Protein AF-A0A9E4PYR5-F1 (afdb_monomer_lite)

Sequence (143 aa):
MNTKIGTTFGLALLMAIAAVATMFALGMFSASGVSASHEGTHTSGKVADVTFTPGSFNVNSKTNWTVTFGSSGALIAGNGTITIKFPNGVVLPATIDKSRISVGPIGSTIPLTSDPSVTSTTVTLTVPATLPNGATIDSTAQK

Secondary structure (DSSP, 8-state):
----SHHHHHHHHHHHHHHHHHHHHTT-S--------------TT-EEEEEEEES---TT----EEEEEEESSPPPTTT-EEEEEPPTTPPPPS---GGG-EE-STT--EE-SSPPEE-SSEEEEEPPSB-TTS-B--TT---

pLDDT: mean 79.48, std 13.92, range [30.41, 94.88]

Structure (mmCIF, N/CA/C/O backbone):
data_AF-A0A9E4PYR5-F1
#
_entry.id   AF-A0A9E4PYR5-F1
#
loop_
_atom_site.group_PDB
_atom_site.id
_atom_site.type_symbol
_atom_site.label_atom_id
_atom_site.label_alt_id
_atom_site.label_comp_id
_atom_site.label_asym_id
_atom_site.label_entity_id
_atom_site.label_seq_id
_atom_site.pdbx_PDB_ins_code
_atom_site.Cartn_x
_atom_site.Cartn_y
_atom_site.Cartn_z
_atom_site.occupancy
_atom_site.B_iso_or_equiv
_atom_site.auth_seq_id
_atom_site.auth_comp_id
_atom_site.auth_asym_id
_atom_site.auth_atom_id
_atom_site.pdbx_PDB_model_num
ATOM 1 N N . MET A 1 1 ? -46.009 59.407 47.936 1.00 52.00 1 MET A N 1
ATOM 2 C CA . MET A 1 1 ? -44.823 59.440 47.051 1.00 52.00 1 MET A CA 1
ATOM 3 C C . MET A 1 1 ? -44.869 58.202 46.174 1.00 52.00 1 MET A C 1
ATOM 5 O O . MET A 1 1 ? -44.821 57.099 46.695 1.00 52.00 1 MET A O 1
ATOM 9 N N . ASN A 1 2 ? -45.089 58.381 44.874 1.00 56.56 2 ASN A N 1
ATOM 10 C CA . ASN A 1 2 ? -45.438 57.305 43.945 1.00 56.56 2 ASN A CA 1
ATOM 11 C C . ASN A 1 2 ? -44.162 56.548 43.543 1.00 56.56 2 ASN A C 1
ATOM 13 O O . ASN A 1 2 ? -43.229 57.163 43.029 1.00 56.56 2 ASN A O 1
ATOM 17 N N . THR A 1 3 ? -44.107 55.238 43.791 1.00 57.03 3 THR A N 1
ATOM 18 C CA . THR A 1 3 ? -42.914 54.389 43.632 1.00 57.03 3 THR A CA 1
ATOM 19 C C . THR A 1 3 ? -42.458 54.292 42.169 1.00 57.03 3 THR A C 1
ATOM 21 O O . THR A 1 3 ? -42.963 53.484 41.397 1.00 57.03 3 THR A O 1
ATOM 24 N N . LYS A 1 4 ? -41.474 55.116 41.787 1.00 60.47 4 LYS A N 1
ATOM 25 C CA . LYS A 1 4 ? -40.864 55.197 40.440 1.00 60.47 4 LYS A CA 1
ATOM 26 C C . LYS A 1 4 ? -39.550 54.400 40.311 1.00 60.47 4 LYS A C 1
ATOM 28 O O . LYS A 1 4 ? -38.680 54.784 39.539 1.00 60.47 4 LYS A O 1
ATOM 33 N N . ILE A 1 5 ? -39.369 53.327 41.086 1.00 63.53 5 ILE A N 1
ATOM 34 C CA . ILE A 1 5 ? -38.141 52.504 41.027 1.00 63.53 5 ILE A CA 1
ATOM 35 C C . ILE A 1 5 ? -38.287 51.309 40.062 1.00 63.53 5 ILE A C 1
ATOM 37 O O . ILE A 1 5 ? -37.342 50.969 39.360 1.00 63.53 5 ILE A O 1
ATOM 41 N N . GLY A 1 6 ? -39.471 50.685 39.981 1.00 62.31 6 GLY A N 1
ATOM 42 C CA . GLY A 1 6 ? -39.668 49.472 39.169 1.00 62.31 6 GLY A CA 1
ATOM 43 C C . GLY A 1 6 ? -39.870 49.737 37.673 1.00 62.31 6 GLY A C 1
ATOM 44 O O . GLY A 1 6 ? -39.436 48.950 36.834 1.00 62.31 6 GLY A O 1
ATOM 45 N N . THR A 1 7 ? -40.495 50.863 37.319 1.00 69.88 7 THR A N 1
ATOM 46 C CA . THR A 1 7 ? -40.811 51.198 35.920 1.00 69.88 7 THR A CA 1
ATOM 47 C C . THR A 1 7 ? -39.600 51.699 35.137 1.00 69.88 7 THR A C 1
ATOM 49 O O . THR A 1 7 ? -39.529 51.493 33.930 1.00 69.88 7 THR A O 1
ATOM 52 N N . THR A 1 8 ? -38.623 52.314 35.806 1.00 74.75 8 THR A N 1
ATOM 53 C CA . THR A 1 8 ? -37.383 52.793 35.180 1.00 74.75 8 THR A CA 1
ATOM 54 C C . THR A 1 8 ? -36.410 51.649 34.906 1.00 74.75 8 THR A C 1
ATOM 56 O O . THR A 1 8 ? -35.840 51.599 33.820 1.00 74.75 8 THR A O 1
ATOM 59 N N . PHE A 1 9 ? -36.280 50.685 35.825 1.00 79.81 9 PHE A N 1
ATOM 60 C CA . PHE A 1 9 ? -35.460 49.491 35.603 1.00 79.81 9 PHE A CA 1
ATOM 61 C C . PHE A 1 9 ? -36.032 48.596 34.493 1.00 79.81 9 PHE A C 1
ATOM 63 O O . PHE A 1 9 ? -35.302 48.186 33.593 1.00 79.81 9 PHE A O 1
ATOM 70 N N . GLY A 1 10 ? -37.348 48.349 34.504 1.00 82.25 10 GLY A N 1
ATOM 71 C CA . GLY A 1 10 ? -38.009 47.551 33.465 1.00 82.25 10 GLY A CA 1
ATOM 72 C C . GLY A 1 10 ? -37.906 48.179 32.071 1.00 82.25 10 GLY A C 1
ATOM 73 O O . GLY A 1 10 ? -37.617 47.481 31.101 1.00 82.25 10 GLY A O 1
ATOM 74 N N . LEU A 1 11 ? -38.069 49.504 31.971 1.00 84.62 11 LEU A N 1
ATOM 75 C CA . LEU A 1 11 ? -37.904 50.215 30.703 1.00 84.62 11 LEU A CA 1
ATOM 76 C C . LEU A 1 11 ? -36.446 50.191 30.218 1.00 84.62 11 LEU A C 1
ATOM 78 O O . LEU A 1 11 ? -36.207 49.993 29.030 1.00 84.62 11 LEU A O 1
ATOM 82 N N . ALA A 1 12 ? -35.471 50.339 31.121 1.00 87.06 12 ALA A N 1
ATOM 83 C CA . ALA A 1 12 ? -34.052 50.262 30.775 1.00 87.06 12 ALA A CA 1
ATOM 84 C C . ALA A 1 12 ? -33.654 48.868 30.263 1.00 87.06 12 ALA A C 1
ATOM 86 O O . ALA A 1 12 ? -32.948 48.761 29.261 1.00 87.06 12 ALA A O 1
ATOM 87 N N . LEU A 1 13 ? -34.152 47.801 30.899 1.00 88.00 13 LEU A N 1
ATOM 88 C CA . LEU A 1 13 ? -33.921 46.427 30.451 1.00 88.00 13 LEU A CA 1
ATOM 89 C C . LEU A 1 13 ? -34.518 46.179 29.059 1.00 88.00 13 LEU A C 1
ATOM 91 O O . LEU A 1 13 ? -33.861 45.587 28.204 1.00 88.00 13 LEU A O 1
ATOM 95 N N . LEU A 1 14 ? -35.734 46.671 28.809 1.00 89.56 14 LEU A N 1
ATOM 96 C CA . LEU A 1 14 ? -36.383 46.532 27.505 1.00 89.56 14 LEU A CA 1
ATOM 97 C C . LEU A 1 14 ? -35.602 47.260 26.400 1.00 89.56 14 LEU A C 1
ATOM 99 O O . LEU A 1 14 ? -35.409 46.701 25.322 1.00 89.56 14 LEU A O 1
ATOM 103 N N . MET A 1 15 ? -35.102 48.468 26.678 1.00 89.81 15 MET A N 1
ATOM 104 C CA . MET A 1 15 ? -34.269 49.223 25.735 1.00 89.81 15 MET A CA 1
ATOM 105 C C . MET A 1 15 ? -32.928 48.532 25.462 1.00 89.81 15 MET A C 1
ATOM 107 O O . MET A 1 15 ? -32.476 48.509 24.318 1.00 89.81 15 MET A O 1
ATOM 111 N N . ALA A 1 16 ? -32.316 47.917 26.477 1.00 87.44 16 ALA A N 1
ATOM 112 C CA . ALA A 1 16 ? -31.075 47.165 26.313 1.00 87.44 16 ALA A CA 1
ATOM 113 C C . ALA A 1 16 ? -31.264 45.922 25.426 1.00 87.44 16 ALA A C 1
ATOM 115 O O . ALA A 1 16 ? -30.469 45.686 24.518 1.00 87.44 16 ALA A O 1
ATOM 116 N N . ILE A 1 17 ? -32.342 45.158 25.630 1.00 86.19 17 ILE A N 1
ATOM 117 C CA . ILE A 1 17 ? -32.646 43.976 24.806 1.00 86.19 17 ILE A CA 1
ATOM 118 C C . ILE A 1 17 ? -32.995 44.391 23.373 1.00 86.19 17 ILE A C 1
ATOM 120 O O . ILE A 1 17 ? -32.513 43.774 22.423 1.00 86.19 17 ILE A O 1
ATOM 124 N N . ALA A 1 18 ? -33.780 45.461 23.204 1.00 87.19 18 ALA A N 1
ATOM 125 C CA . ALA A 1 18 ? -34.121 45.991 21.888 1.00 87.19 18 ALA A CA 1
ATOM 126 C C . ALA A 1 18 ? -32.867 46.412 21.105 1.00 87.19 18 ALA A C 1
ATOM 128 O O . ALA A 1 18 ? -32.749 46.081 19.928 1.00 87.19 18 ALA A O 1
ATOM 129 N N . ALA A 1 19 ? -31.902 47.066 21.759 1.00 84.88 19 ALA A N 1
ATOM 130 C CA . ALA A 1 19 ? -30.640 47.451 21.133 1.00 84.88 19 ALA A CA 1
ATOM 131 C C . ALA A 1 19 ? -29.803 46.237 20.691 1.00 84.88 19 ALA A C 1
ATOM 133 O O . ALA A 1 19 ? -29.281 46.220 19.581 1.00 84.88 19 ALA A O 1
ATOM 134 N N . VAL A 1 20 ? -29.703 45.187 21.512 1.00 81.06 20 VAL A N 1
ATOM 135 C CA . VAL A 1 20 ? -28.964 43.968 21.130 1.00 81.06 20 VAL A CA 1
ATOM 136 C C . VAL A 1 20 ? -29.663 43.235 19.977 1.00 81.06 20 VAL A C 1
ATOM 138 O O . VAL A 1 20 ? -29.002 42.762 19.052 1.00 81.06 20 VAL A O 1
ATOM 141 N N . ALA A 1 21 ? -30.998 43.193 19.980 1.00 82.75 21 ALA A N 1
ATOM 142 C CA . ALA A 1 21 ? -31.780 42.579 18.911 1.00 82.75 21 ALA A CA 1
ATOM 143 C C . ALA A 1 21 ? -31.628 43.316 17.570 1.00 82.75 21 ALA A C 1
ATOM 145 O O . ALA A 1 21 ? -31.504 42.666 16.532 1.00 82.75 21 ALA A O 1
ATOM 146 N N . THR A 1 22 ? -31.579 44.655 17.567 1.00 83.56 22 THR A N 1
ATOM 147 C CA . THR A 1 22 ? -31.325 45.411 16.331 1.00 83.56 22 THR A CA 1
ATOM 148 C C . THR A 1 22 ? -29.891 45.249 15.841 1.00 83.56 22 THR A C 1
ATOM 150 O O . THR A 1 22 ? -29.686 45.145 14.637 1.00 83.56 22 THR A O 1
ATOM 153 N N . MET A 1 23 ? -28.901 45.140 16.733 1.00 85.50 23 MET A N 1
ATOM 154 C CA . MET A 1 23 ? -27.516 44.837 16.342 1.00 85.50 23 MET A CA 1
ATOM 155 C C . MET A 1 23 ? -27.376 43.444 15.710 1.00 85.50 23 MET A C 1
ATOM 157 O O . MET A 1 23 ? -26.639 43.289 14.733 1.00 85.50 23 MET A O 1
ATOM 161 N N . PHE A 1 24 ? -28.107 42.451 16.228 1.00 79.25 24 PHE A N 1
ATOM 162 C CA . PHE A 1 24 ? -28.187 41.114 15.637 1.00 79.25 24 PHE A CA 1
ATOM 163 C C . PHE A 1 24 ? -28.883 41.139 14.265 1.00 79.25 24 PHE A C 1
ATOM 165 O O . PHE A 1 24 ? -28.350 40.598 13.300 1.00 79.25 24 PHE A O 1
ATOM 172 N N . ALA A 1 25 ? -30.027 41.824 14.146 1.00 78.50 25 ALA A N 1
ATOM 173 C CA . ALA A 1 25 ? -30.793 41.911 12.899 1.00 78.50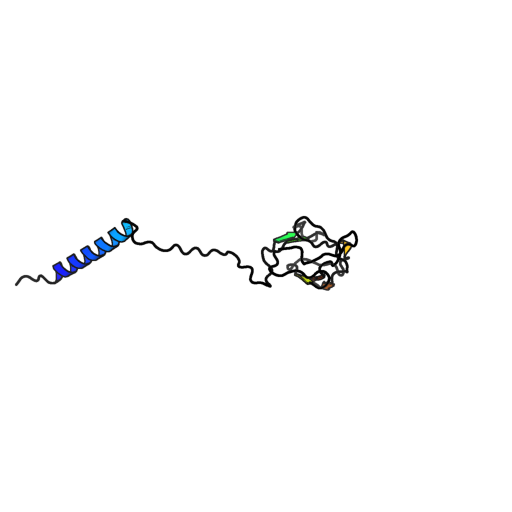 25 ALA A CA 1
ATOM 174 C C . ALA A 1 25 ? -30.089 42.720 11.793 1.00 78.50 25 ALA A C 1
ATOM 176 O O . ALA A 1 25 ? -30.228 42.400 10.616 1.00 78.50 25 ALA A O 1
ATOM 177 N N . LEU A 1 26 ? -29.319 43.751 12.159 1.00 84.44 26 LEU A N 1
ATOM 178 C CA . LEU A 1 26 ? -28.524 44.565 11.230 1.00 84.44 26 LEU A CA 1
ATOM 179 C C . LEU A 1 26 ? -27.179 43.911 10.861 1.00 84.44 26 LEU A C 1
ATOM 181 O O . LEU A 1 26 ? -26.376 44.530 10.169 1.00 84.44 26 LEU A O 1
ATOM 185 N N . GLY A 1 27 ? -26.908 42.685 11.327 1.00 71.75 27 GLY A N 1
ATOM 186 C CA . GLY A 1 27 ? -25.713 41.922 10.951 1.00 71.75 27 GLY A CA 1
ATOM 187 C C . GLY A 1 27 ? -24.396 42.491 11.487 1.00 71.75 27 GLY A C 1
ATOM 188 O O . GLY A 1 27 ? -23.327 42.054 11.074 1.00 71.75 27 GLY A O 1
ATOM 189 N N . MET A 1 28 ? -24.449 43.443 12.426 1.00 75.56 28 MET A N 1
ATOM 190 C CA . MET A 1 28 ? -23.253 43.985 13.087 1.00 75.56 28 MET A CA 1
ATOM 191 C C . MET A 1 28 ? -22.637 42.971 14.065 1.00 75.56 28 MET A C 1
ATOM 193 O O . MET A 1 28 ? -21.484 43.112 14.469 1.00 75.56 28 MET A O 1
ATOM 197 N N . PHE A 1 29 ? -23.388 41.919 14.410 1.00 64.56 29 PHE A N 1
ATOM 198 C CA . PHE A 1 29 ? -22.891 40.726 15.086 1.00 64.56 29 PHE A CA 1
ATOM 199 C C . PHE A 1 29 ? -22.388 39.717 14.044 1.00 64.56 29 PHE A C 1
ATOM 201 O O . PHE A 1 29 ? -23.098 38.804 13.628 1.00 64.56 29 PHE A O 1
ATOM 208 N N . SER A 1 30 ? -21.151 39.901 13.588 1.00 68.25 30 SER A N 1
ATOM 209 C CA . SER A 1 30 ? -20.503 38.933 12.705 1.00 68.25 30 SER A CA 1
ATOM 210 C C . SER A 1 30 ? -19.972 37.781 13.556 1.00 68.25 30 SER A C 1
ATOM 212 O O . SER A 1 30 ? -18.918 37.887 14.183 1.00 68.25 30 SER A O 1
ATOM 214 N N . ALA A 1 31 ? -20.730 36.688 13.650 1.00 62.34 31 ALA A N 1
ATOM 215 C CA . ALA A 1 31 ? -20.187 35.451 14.186 1.00 62.34 31 ALA A CA 1
ATOM 216 C C . ALA A 1 31 ? -19.162 34.930 13.175 1.00 62.34 31 ALA A C 1
ATOM 218 O O . ALA A 1 31 ? -19.528 34.550 12.062 1.00 62.34 31 ALA A O 1
ATOM 219 N N . SER A 1 32 ? -17.881 34.929 13.542 1.00 69.19 32 SER A N 1
ATOM 220 C CA . SER A 1 32 ? -16.849 34.266 12.750 1.00 69.19 32 SER A CA 1
ATOM 221 C C . SER A 1 32 ? -17.266 32.808 12.567 1.00 69.19 32 SER A C 1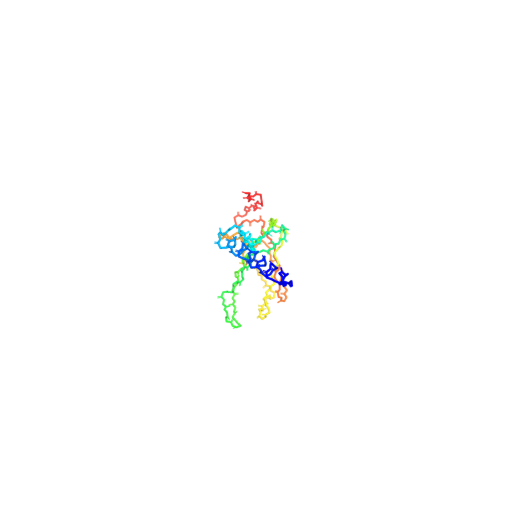
ATOM 223 O O . SER A 1 32 ? -17.287 32.044 13.532 1.00 69.19 32 SER A O 1
ATOM 225 N N . GLY A 1 33 ? -17.651 32.423 11.350 1.00 63.78 33 GLY A N 1
ATOM 226 C CA . GLY A 1 33 ? -17.948 31.032 11.043 1.00 63.78 33 GLY A CA 1
ATOM 227 C C . GLY A 1 33 ? -16.691 30.205 11.286 1.00 63.78 33 GLY A C 1
ATOM 228 O O . GLY A 1 33 ? -15.717 30.336 10.547 1.00 63.78 33 GLY A O 1
ATOM 229 N N . VAL A 1 34 ? -16.686 29.376 12.331 1.00 69.81 34 VAL A N 1
ATOM 230 C CA . VAL A 1 34 ? -15.634 28.376 12.503 1.00 69.81 34 VAL A CA 1
ATOM 231 C C . VAL A 1 34 ? -15.967 27.248 11.533 1.00 69.81 34 VAL A C 1
ATOM 233 O O . VAL A 1 34 ? -16.911 26.483 11.722 1.00 69.81 34 VAL A O 1
ATOM 236 N N . SER A 1 35 ? -15.243 27.198 10.421 1.00 73.19 35 SER A N 1
ATOM 237 C CA . SER A 1 35 ? -15.194 25.987 9.614 1.00 73.19 35 SER A CA 1
ATOM 238 C C . SER A 1 35 ? -14.063 25.135 10.176 1.00 73.19 35 SER A C 1
ATOM 240 O O . SER A 1 35 ? -12.919 25.574 10.261 1.00 73.19 35 SER A O 1
ATOM 242 N N . ALA A 1 36 ? -14.384 23.922 10.618 1.00 58.88 36 ALA A N 1
ATOM 243 C CA . ALA A 1 36 ? -13.372 22.898 10.807 1.00 58.88 36 ALA A CA 1
ATOM 244 C C . ALA A 1 36 ? -13.055 22.343 9.417 1.00 58.88 36 ALA A C 1
ATOM 246 O O . ALA A 1 36 ? -13.626 21.335 9.001 1.00 58.88 36 ALA A O 1
ATOM 247 N N . SER A 1 37 ? -12.197 23.028 8.660 1.00 56.09 37 SER A N 1
ATOM 248 C CA . SER A 1 37 ? -11.574 22.378 7.518 1.00 56.09 37 SER A CA 1
ATOM 249 C C . SER A 1 37 ? -10.686 21.266 8.073 1.00 56.09 37 SER A C 1
ATOM 251 O O . SER A 1 37 ? -9.628 21.505 8.651 1.00 56.09 37 SER A O 1
ATOM 253 N N . HIS A 1 38 ? -11.120 20.016 7.914 1.00 56.09 38 HIS A N 1
ATOM 254 C CA . HIS A 1 38 ? -10.191 18.894 7.900 1.00 56.09 38 HIS A CA 1
ATOM 255 C C . HIS A 1 38 ? -9.461 18.917 6.552 1.00 56.09 38 HIS A C 1
ATOM 257 O O . HIS A 1 38 ? -9.624 18.042 5.712 1.00 56.09 38 HIS A O 1
ATOM 263 N N . GLU A 1 39 ? -8.686 19.972 6.324 1.00 50.22 39 GLU A N 1
ATOM 264 C CA . GLU A 1 39 ? -7.551 19.893 5.420 1.00 50.22 39 GLU A CA 1
ATOM 265 C C . GLU A 1 39 ? -6.548 19.047 6.185 1.00 50.22 39 GLU A C 1
ATOM 267 O O . GLU A 1 39 ? -5.919 19.527 7.133 1.00 50.22 39 GLU A O 1
ATOM 272 N N . GLY A 1 40 ? -6.514 17.749 5.878 1.00 56.00 40 GLY A N 1
ATOM 273 C CA . GLY A 1 40 ? -5.563 16.818 6.453 1.00 56.00 40 GLY A CA 1
ATOM 274 C C . GLY A 1 40 ? -4.172 17.366 6.201 1.00 56.00 40 GLY A C 1
ATOM 275 O O . GLY A 1 40 ? -3.579 17.144 5.153 1.00 56.00 40 GLY A O 1
ATOM 276 N N . THR A 1 41 ? -3.649 18.128 7.161 1.00 46.41 41 THR A N 1
ATOM 277 C CA . THR A 1 41 ? -2.270 18.569 7.129 1.00 46.41 41 THR A CA 1
ATOM 278 C C . THR A 1 41 ? -1.490 17.277 7.212 1.00 46.41 41 THR A C 1
ATOM 280 O O . THR A 1 41 ? -1.441 16.627 8.260 1.00 46.41 41 THR A O 1
ATOM 283 N N . HIS A 1 42 ? -0.972 16.858 6.065 1.00 52.28 42 HIS A N 1
ATOM 284 C CA . HIS A 1 42 ? -0.104 15.717 5.891 1.00 52.28 42 HIS A CA 1
ATOM 285 C C . HIS A 1 42 ? 1.180 16.009 6.668 1.00 52.28 42 HIS A C 1
ATOM 287 O O . HIS A 1 42 ? 2.208 16.379 6.109 1.00 52.28 42 HIS A O 1
ATOM 293 N N . THR A 1 43 ? 1.104 15.908 7.996 1.00 46.19 43 THR A N 1
ATOM 294 C CA . THR A 1 43 ? 2.258 15.985 8.879 1.00 46.19 43 THR A CA 1
ATOM 295 C C . THR A 1 43 ? 3.245 14.946 8.363 1.00 46.19 43 THR A C 1
ATOM 297 O O . THR A 1 43 ? 2.877 13.795 8.102 1.00 46.19 43 THR A O 1
ATOM 300 N N . SER A 1 44 ? 4.462 15.390 8.060 1.00 50.50 44 SER A N 1
ATOM 301 C CA . SER A 1 44 ? 5.464 14.561 7.395 1.00 50.50 44 SER A CA 1
ATOM 302 C C . SER A 1 44 ? 5.657 13.250 8.177 1.00 50.50 44 SER A C 1
ATOM 304 O O . SER A 1 44 ? 5.782 13.266 9.403 1.00 50.50 44 SER A O 1
ATOM 306 N N . GLY A 1 45 ? 5.579 12.107 7.488 1.00 57.22 45 GLY A N 1
ATOM 307 C CA . GLY A 1 45 ? 5.597 10.769 8.098 1.00 57.22 45 GLY A CA 1
ATOM 308 C C . GLY A 1 45 ? 4.224 10.158 8.420 1.00 57.22 45 GLY A C 1
ATOM 309 O O . GLY A 1 45 ? 4.134 9.278 9.280 1.00 57.22 45 GLY A O 1
ATOM 310 N N . LYS A 1 46 ? 3.145 10.601 7.767 1.00 70.62 46 LYS A N 1
ATOM 311 C CA . LYS A 1 46 ? 1.815 9.981 7.852 1.00 70.62 46 LYS A CA 1
ATOM 312 C C . LYS A 1 46 ? 1.363 9.493 6.479 1.00 70.62 46 LYS A C 1
ATOM 314 O O . LYS A 1 46 ? 1.521 10.176 5.469 1.00 70.62 46 LYS A O 1
ATOM 319 N N . VAL A 1 47 ? 0.809 8.286 6.476 1.00 83.06 47 VAL A N 1
ATOM 320 C CA . VAL A 1 47 ? 0.076 7.725 5.342 1.00 83.06 47 VAL A CA 1
ATOM 321 C C . VAL A 1 47 ? -1.354 8.260 5.422 1.00 83.06 47 VAL A C 1
ATOM 323 O O . VAL A 1 47 ? -1.959 8.217 6.492 1.00 83.06 47 VAL A O 1
ATOM 326 N N . ALA A 1 48 ? -1.870 8.789 4.321 1.00 84.75 48 ALA A N 1
ATOM 327 C CA . ALA A 1 48 ? -3.194 9.397 4.212 1.00 84.75 48 ALA A CA 1
ATOM 328 C C . ALA A 1 48 ? -3.916 8.890 2.954 1.00 84.75 48 ALA A C 1
ATOM 330 O O . ALA A 1 48 ? -3.343 8.104 2.203 1.00 84.75 48 ALA A O 1
ATOM 331 N N . ASP A 1 49 ? -5.173 9.294 2.751 1.00 84.75 49 ASP A N 1
ATOM 332 C CA . ASP A 1 49 ? -5.974 8.980 1.551 1.00 84.75 49 ASP A CA 1
ATOM 333 C C . ASP A 1 49 ? -5.937 7.501 1.148 1.00 84.75 49 ASP A C 1
ATOM 335 O O . ASP A 1 49 ? -5.773 7.139 -0.019 1.00 84.75 49 ASP A O 1
ATOM 339 N N . VAL A 1 50 ? -6.035 6.627 2.152 1.00 87.81 50 VAL A N 1
ATOM 340 C CA . VAL A 1 50 ? -5.930 5.186 1.944 1.00 87.81 50 VAL A CA 1
ATOM 341 C C . VAL A 1 50 ? -7.235 4.667 1.358 1.00 87.81 50 VAL A C 1
ATOM 343 O O . VAL A 1 50 ? -8.271 4.659 2.020 1.00 87.81 50 VAL A O 1
ATOM 346 N N . THR A 1 51 ? -7.167 4.165 0.134 1.00 90.38 51 THR A N 1
ATOM 347 C CA . THR A 1 51 ? -8.230 3.385 -0.494 1.00 90.38 51 THR A CA 1
ATOM 348 C C . THR A 1 51 ? -7.762 1.947 -0.657 1.00 90.38 51 THR A C 1
ATOM 350 O O . THR A 1 51 ? -6.634 1.674 -1.066 1.00 90.38 51 THR A O 1
ATOM 353 N N . PHE A 1 52 ? -8.625 1.009 -0.278 1.00 89.81 52 PHE A N 1
ATOM 354 C CA . PHE A 1 52 ? -8.291 -0.407 -0.188 1.00 89.81 52 PHE A CA 1
ATOM 355 C C . PHE A 1 52 ? -9.435 -1.210 -0.806 1.00 89.81 52 PHE A C 1
ATOM 357 O O . PHE A 1 52 ? -10.476 -1.407 -0.182 1.00 89.81 52 PHE A O 1
ATOM 364 N N . THR A 1 53 ? -9.258 -1.634 -2.055 1.00 91.25 53 THR A N 1
ATOM 365 C CA . THR A 1 53 ? -10.346 -2.182 -2.875 1.00 91.25 53 THR A CA 1
ATOM 366 C C . THR A 1 53 ? -10.026 -3.615 -3.296 1.00 91.25 53 THR A C 1
ATOM 368 O O . THR A 1 53 ? -9.035 -3.826 -4.001 1.00 91.25 53 THR A O 1
ATOM 371 N N . PRO A 1 54 ? -10.825 -4.619 -2.891 1.00 92.19 54 PRO A N 1
ATOM 372 C CA . PRO A 1 54 ? -10.676 -5.972 -3.405 1.00 92.19 54 PRO A CA 1
ATOM 373 C C . PRO A 1 54 ? -11.258 -6.074 -4.818 1.00 92.19 54 PRO A C 1
ATOM 375 O O . PRO A 1 54 ? -12.275 -5.459 -5.128 1.00 92.19 54 PRO A O 1
ATOM 378 N N . GLY A 1 55 ? -10.667 -6.917 -5.663 1.00 90.75 55 GLY A N 1
ATOM 379 C CA . GLY A 1 55 ? -11.232 -7.263 -6.974 1.00 90.75 55 GLY A CA 1
ATOM 380 C C . GLY A 1 55 ? -12.510 -8.113 -6.917 1.00 90.75 55 GLY A C 1
ATOM 381 O O . GLY A 1 55 ? -13.173 -8.293 -7.935 1.00 90.75 55 GLY A O 1
ATOM 382 N N . SER A 1 56 ? -12.865 -8.653 -5.748 1.00 90.19 56 SER A N 1
ATOM 383 C CA . SER A 1 56 ? -14.064 -9.462 -5.515 1.00 90.19 56 SER A CA 1
ATOM 384 C C . SER A 1 56 ? -14.468 -9.396 -4.044 1.00 90.19 56 SER A C 1
ATOM 386 O O . SER A 1 56 ? -13.620 -9.496 -3.160 1.00 90.19 56 SER A O 1
ATOM 388 N N . PHE A 1 57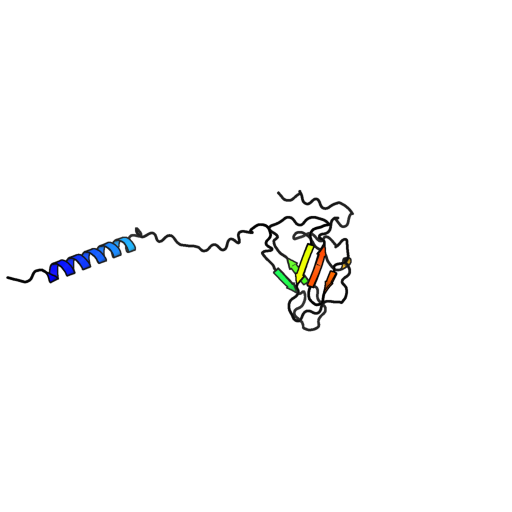 ? -15.772 -9.289 -3.785 1.00 87.06 57 PHE A N 1
ATOM 389 C CA . PHE A 1 57 ? -16.357 -9.313 -2.436 1.00 87.06 57 PHE A CA 1
ATOM 390 C C . PHE A 1 57 ? -16.902 -10.698 -2.049 1.00 87.06 57 PHE A C 1
ATOM 392 O O . PHE A 1 57 ? -17.512 -10.859 -0.995 1.00 87.06 57 PHE A O 1
ATOM 399 N N . ASN A 1 58 ? -16.699 -11.707 -2.903 1.00 88.88 58 ASN A N 1
ATOM 400 C CA . ASN A 1 58 ? -17.177 -13.062 -2.652 1.00 88.88 58 ASN A CA 1
ATOM 401 C C . ASN A 1 58 ? -16.292 -13.781 -1.628 1.00 88.88 58 ASN A C 1
ATOM 403 O O . ASN A 1 58 ? -15.063 -13.794 -1.743 1.00 88.88 58 ASN A O 1
ATOM 407 N N . VAL A 1 59 ? -16.925 -14.451 -0.665 1.00 85.56 59 VAL A N 1
ATOM 408 C CA . VAL A 1 59 ? -16.230 -15.301 0.309 1.00 85.56 59 VAL A CA 1
ATOM 409 C C . VAL A 1 59 ? -15.501 -16.453 -0.389 1.00 85.56 59 VAL A C 1
ATOM 411 O O . VAL A 1 59 ? -15.987 -16.999 -1.378 1.00 85.56 59 VAL A O 1
ATOM 414 N N . ASN A 1 60 ? -14.325 -16.828 0.125 1.00 84.31 60 ASN A N 1
ATOM 415 C CA . ASN A 1 60 ? -13.477 -17.911 -0.401 1.00 84.31 60 ASN A CA 1
ATOM 416 C C . ASN A 1 60 ? -13.036 -17.765 -1.873 1.00 84.31 60 ASN A C 1
ATOM 418 O O . ASN A 1 60 ? -12.516 -18.715 -2.460 1.00 84.31 60 ASN A O 1
ATOM 422 N N . SER A 1 61 ? -13.191 -16.583 -2.476 1.00 88.06 61 SER A N 1
ATOM 423 C CA . SER A 1 61 ? -12.696 -16.312 -3.824 1.00 88.06 61 SER A CA 1
ATOM 424 C C . SER A 1 61 ? -11.244 -15.851 -3.787 1.00 88.06 61 SER A C 1
ATOM 426 O O . SER A 1 61 ? -10.878 -14.954 -3.029 1.00 88.06 61 SER A O 1
ATOM 428 N N . LYS A 1 62 ? -10.414 -16.391 -4.686 1.00 89.06 62 LYS A N 1
ATOM 429 C CA . LYS A 1 62 ? -9.117 -15.773 -4.992 1.00 89.06 62 LYS A CA 1
ATOM 430 C C . LYS A 1 62 ? -9.379 -14.411 -5.632 1.00 89.06 62 LYS A C 1
ATOM 432 O O . LYS A 1 62 ? -10.211 -14.308 -6.532 1.00 89.06 62 LYS A O 1
ATOM 437 N N . THR A 1 63 ? -8.686 -13.379 -5.168 1.00 90.81 63 THR A N 1
ATOM 438 C CA . THR A 1 63 ? -8.836 -12.014 -5.678 1.00 90.81 63 THR A CA 1
ATOM 439 C C . THR A 1 63 ? -7.503 -11.276 -5.654 1.00 90.81 63 THR A C 1
ATOM 441 O O . THR A 1 63 ? -6.582 -11.657 -4.931 1.00 90.81 63 THR A O 1
ATOM 444 N N . ASN A 1 64 ? -7.409 -10.218 -6.451 1.00 90.19 64 ASN A N 1
ATOM 445 C CA . ASN A 1 64 ? -6.396 -9.182 -6.304 1.00 90.19 64 ASN A CA 1
ATOM 446 C C . ASN A 1 64 ? -6.917 -8.067 -5.377 1.00 90.19 64 ASN A C 1
ATOM 448 O O . ASN A 1 64 ? -8.102 -8.037 -5.028 1.00 90.19 64 ASN A O 1
ATOM 452 N N . TRP A 1 65 ? -6.011 -7.184 -4.963 1.00 91.19 65 TRP A N 1
ATOM 453 C CA . TRP A 1 65 ? -6.321 -6.001 -4.168 1.00 91.19 65 TRP A CA 1
ATOM 454 C C . TRP A 1 65 ? -5.586 -4.798 -4.742 1.00 91.19 65 TRP A C 1
ATOM 456 O O . TRP A 1 65 ? -4.389 -4.875 -5.020 1.00 91.19 65 TRP A O 1
ATOM 466 N N . THR A 1 66 ? -6.302 -3.688 -4.875 1.00 91.62 66 THR A N 1
ATOM 467 C CA . THR A 1 66 ? -5.734 -2.388 -5.221 1.00 91.62 66 THR A CA 1
ATOM 468 C C . THR A 1 66 ? -5.690 -1.538 -3.963 1.00 91.62 66 THR A C 1
ATOM 470 O O . THR A 1 66 ? -6.724 -1.270 -3.349 1.00 91.62 66 THR A O 1
ATOM 473 N N . VAL A 1 67 ? -4.482 -1.130 -3.577 1.00 91.00 67 VAL A N 1
ATOM 474 C CA . VAL A 1 67 ? -4.240 -0.257 -2.427 1.00 91.00 67 VAL A CA 1
ATOM 475 C C . VAL A 1 67 ? -3.619 1.032 -2.941 1.00 91.00 67 VAL A C 1
ATOM 477 O O . VAL A 1 67 ? -2.576 1.002 -3.591 1.00 91.00 67 VAL A O 1
ATOM 480 N N . THR A 1 68 ? -4.256 2.163 -2.668 1.00 90.25 68 THR A N 1
ATOM 481 C CA . THR A 1 68 ? -3.724 3.495 -2.979 1.00 90.25 68 THR A CA 1
ATOM 482 C C . THR A 1 68 ? -3.678 4.299 -1.696 1.00 90.25 68 THR A C 1
ATOM 484 O O . THR A 1 68 ? -4.558 4.168 -0.856 1.00 90.25 68 THR A O 1
ATOM 487 N N . PHE A 1 69 ? -2.623 5.080 -1.516 1.00 87.81 69 PHE A N 1
ATOM 488 C CA . PHE A 1 69 ? -2.426 5.913 -0.342 1.00 87.81 69 PHE A CA 1
ATOM 489 C C . PHE A 1 69 ? -1.565 7.118 -0.714 1.00 87.81 69 PHE A C 1
ATOM 491 O O . PHE A 1 69 ? -0.676 7.018 -1.559 1.00 87.81 69 PHE A O 1
ATOM 498 N N . GLY A 1 70 ? -1.811 8.247 -0.063 1.00 84.06 70 GLY A N 1
ATOM 499 C CA . GLY A 1 70 ? -0.900 9.381 -0.031 1.00 84.06 70 GLY A CA 1
ATOM 500 C C . GLY A 1 70 ? 0.194 9.157 1.011 1.00 84.06 70 GLY A C 1
ATOM 501 O O . GLY A 1 70 ? -0.073 8.708 2.127 1.00 84.06 70 GLY A O 1
ATOM 502 N N . SER A 1 71 ? 1.441 9.480 0.674 1.00 81.19 71 SER A N 1
ATOM 503 C CA . SER A 1 71 ? 2.562 9.486 1.619 1.00 81.19 71 SER A CA 1
ATOM 504 C C . SER A 1 71 ? 3.129 10.893 1.745 1.00 81.19 71 SER A C 1
ATOM 506 O O . SER A 1 71 ? 3.558 11.478 0.755 1.00 81.19 71 SER A O 1
ATOM 508 N N . SER A 1 72 ? 3.190 11.420 2.968 1.00 70.31 72 SER A N 1
ATOM 509 C CA . SER A 1 72 ? 3.750 12.752 3.244 1.00 70.31 72 SER A CA 1
ATOM 510 C C . SER A 1 72 ? 5.282 12.784 3.376 1.00 70.31 72 SER A C 1
ATOM 512 O O . SER A 1 72 ? 5.864 13.815 3.717 1.00 70.31 72 SER A O 1
ATOM 514 N N . GLY A 1 73 ? 5.938 11.643 3.145 1.00 69.31 73 GLY A N 1
ATOM 515 C CA . GLY A 1 73 ? 7.390 11.483 3.115 1.00 69.31 73 GLY A CA 1
ATOM 516 C C . GLY A 1 73 ? 7.821 10.729 1.858 1.00 69.31 73 GLY A C 1
ATOM 517 O O . GLY A 1 73 ? 7.064 9.908 1.337 1.00 69.31 73 GLY A O 1
ATOM 518 N N . ALA A 1 74 ? 9.031 11.015 1.374 1.00 71.62 74 ALA A N 1
ATOM 519 C CA . ALA A 1 74 ? 9.576 10.361 0.191 1.00 71.62 74 ALA A CA 1
ATOM 520 C C . ALA A 1 74 ? 9.800 8.866 0.455 1.00 71.62 74 ALA A C 1
ATOM 522 O O . ALA A 1 74 ? 10.481 8.475 1.405 1.00 71.62 74 ALA A O 1
ATOM 523 N N . LEU A 1 75 ? 9.240 8.028 -0.412 1.00 79.62 75 LEU A N 1
ATOM 524 C CA . LEU A 1 75 ? 9.566 6.611 -0.450 1.00 79.62 75 LEU A CA 1
ATOM 525 C C . LEU A 1 75 ? 10.958 6.453 -1.068 1.00 79.62 75 LEU A C 1
ATOM 527 O O . LEU A 1 75 ? 11.179 6.805 -2.225 1.00 79.62 75 LEU A O 1
ATOM 531 N N . ILE A 1 76 ? 11.906 5.944 -0.283 1.00 82.88 76 ILE A N 1
ATOM 532 C CA . ILE A 1 76 ? 13.291 5.770 -0.728 1.00 82.88 76 ILE A CA 1
ATOM 533 C C . ILE A 1 76 ? 13.366 4.533 -1.624 1.00 82.88 76 ILE A C 1
ATOM 535 O O . ILE A 1 76 ? 13.077 3.423 -1.177 1.00 82.88 76 ILE A O 1
ATOM 539 N N . ALA A 1 77 ? 13.784 4.705 -2.873 1.00 84.38 77 ALA A N 1
ATOM 540 C CA . ALA A 1 77 ? 13.967 3.601 -3.807 1.00 84.38 77 ALA A CA 1
ATOM 541 C C . ALA A 1 77 ? 14.950 2.551 -3.239 1.00 84.38 77 ALA A C 1
ATOM 543 O O . ALA A 1 77 ? 16.006 2.886 -2.697 1.00 84.38 77 ALA A O 1
ATOM 544 N N . GLY A 1 78 ? 14.580 1.270 -3.294 1.00 83.88 78 GLY A N 1
ATOM 545 C CA . GLY A 1 78 ? 15.398 0.139 -2.835 1.00 83.88 78 GLY A CA 1
ATOM 546 C C . GLY A 1 78 ? 15.527 -0.057 -1.320 1.00 83.88 78 GLY A C 1
ATOM 547 O O . GLY A 1 78 ? 15.960 -1.126 -0.902 1.00 83.88 78 GLY A O 1
ATOM 548 N N . ASN A 1 79 ? 15.149 0.925 -0.496 1.00 84.38 79 ASN A N 1
ATOM 549 C CA . ASN A 1 79 ? 15.296 0.856 0.968 1.00 84.38 79 ASN A CA 1
ATOM 550 C C . ASN A 1 79 ? 13.992 1.132 1.723 1.00 84.38 79 ASN A C 1
ATOM 552 O O . ASN A 1 79 ? 13.774 0.601 2.811 1.00 84.38 79 ASN A O 1
ATOM 556 N N . GLY A 1 80 ? 13.116 1.964 1.160 1.00 86.00 80 GLY A N 1
ATOM 557 C CA . GLY A 1 80 ? 11.803 2.245 1.717 1.00 86.00 80 GLY A CA 1
ATOM 558 C C . GLY A 1 80 ? 10.980 0.967 1.803 1.00 86.00 80 GLY A C 1
ATOM 559 O O . GLY A 1 80 ? 11.051 0.110 0.923 1.00 86.00 80 GLY A O 1
ATOM 560 N N . THR A 1 81 ? 10.186 0.841 2.859 1.00 90.06 81 THR A N 1
ATOM 561 C CA . THR A 1 81 ? 9.299 -0.306 3.052 1.00 90.06 81 THR A CA 1
ATOM 562 C C . THR A 1 81 ? 7.852 0.151 3.092 1.00 90.06 81 THR A C 1
ATOM 564 O O . THR A 1 81 ? 7.525 1.203 3.638 1.00 90.06 81 THR A O 1
ATOM 567 N N . ILE A 1 82 ? 6.973 -0.651 2.500 1.00 89.94 82 ILE A N 1
ATOM 568 C CA . ILE A 1 82 ? 5.525 -0.479 2.573 1.00 89.94 82 ILE A CA 1
ATOM 569 C C . ILE A 1 82 ? 4.980 -1.722 3.267 1.00 89.94 82 ILE A C 1
ATOM 571 O O . ILE A 1 82 ? 5.254 -2.850 2.857 1.00 89.94 82 ILE A O 1
ATOM 575 N N . THR A 1 83 ? 4.227 -1.512 4.343 1.00 92.50 83 THR A N 1
ATOM 576 C CA . THR A 1 83 ? 3.618 -2.593 5.122 1.00 92.50 83 THR A CA 1
ATOM 577 C C . THR A 1 83 ? 2.107 -2.499 5.011 1.00 92.50 83 THR A C 1
ATOM 579 O O . THR A 1 83 ? 1.508 -1.504 5.409 1.00 92.50 83 THR A O 1
ATOM 582 N N . ILE A 1 84 ? 1.494 -3.548 4.473 1.00 92.75 84 ILE A N 1
ATOM 583 C CA . ILE A 1 84 ? 0.060 -3.636 4.217 1.00 92.75 84 ILE A CA 1
ATOM 584 C C . ILE A 1 84 ? -0.518 -4.701 5.140 1.00 92.75 84 ILE A C 1
ATOM 586 O O . ILE A 1 84 ? -0.199 -5.883 5.010 1.00 92.75 84 ILE A O 1
ATOM 590 N N . LYS A 1 85 ? -1.385 -4.291 6.068 1.00 93.12 85 LYS A N 1
ATOM 591 C CA . LYS A 1 85 ? -2.134 -5.209 6.930 1.00 93.12 85 LYS A CA 1
ATOM 592 C C . LYS A 1 85 ? -3.530 -5.419 6.357 1.00 93.12 85 LYS A C 1
ATOM 594 O O . LYS A 1 85 ? -4.313 -4.477 6.278 1.00 93.12 85 LYS A O 1
ATOM 599 N N . PHE A 1 86 ? -3.834 -6.653 5.980 1.00 91.81 86 PHE A N 1
ATOM 600 C CA . PHE A 1 86 ? -5.146 -7.026 5.475 1.00 91.81 86 PHE A CA 1
ATOM 601 C C . PHE A 1 86 ? -6.164 -7.139 6.620 1.00 91.81 86 PHE A C 1
ATOM 603 O O . PHE A 1 86 ? -5.790 -7.471 7.752 1.00 91.81 86 PHE A O 1
ATOM 610 N N . PRO A 1 87 ? -7.451 -6.850 6.353 1.00 90.00 87 PRO A N 1
ATOM 611 C CA . PRO A 1 87 ? -8.505 -7.000 7.344 1.00 90.00 87 PRO A CA 1
ATOM 612 C C . PRO A 1 87 ? -8.735 -8.474 7.702 1.00 90.00 87 PRO A C 1
ATOM 614 O O . PRO A 1 87 ? -8.384 -9.390 6.955 1.00 90.00 87 PRO A O 1
ATOM 617 N N . ASN A 1 88 ? -9.372 -8.698 8.852 1.00 89.25 88 ASN A N 1
ATOM 618 C CA . ASN A 1 88 ? -9.761 -10.039 9.284 1.00 89.25 88 ASN A CA 1
ATOM 619 C C . ASN A 1 88 ? -10.670 -10.705 8.237 1.00 89.25 88 ASN A C 1
ATOM 621 O O . ASN A 1 88 ? -11.523 -10.051 7.640 1.00 89.25 88 ASN A O 1
ATOM 625 N N . GLY A 1 89 ? -10.497 -12.012 8.037 1.00 87.19 89 GLY A N 1
ATOM 626 C CA . GLY A 1 89 ? -11.234 -12.786 7.031 1.00 87.19 89 GLY A CA 1
ATOM 627 C C . GLY A 1 89 ? -10.532 -12.890 5.674 1.00 87.19 89 GLY A C 1
ATOM 628 O O . GLY A 1 89 ? -10.936 -13.709 4.852 1.00 87.19 89 GLY A O 1
ATOM 629 N N . VAL A 1 90 ? -9.451 -12.135 5.449 1.00 89.50 90 VAL A N 1
ATOM 630 C CA . VAL A 1 90 ? -8.562 -12.340 4.299 1.00 89.50 90 VAL A CA 1
ATOM 631 C C . VAL A 1 90 ? -7.502 -13.373 4.656 1.00 89.50 90 VAL A C 1
ATOM 633 O O . VAL A 1 90 ? -6.782 -13.221 5.640 1.00 89.50 90 VAL A O 1
ATOM 636 N N . VAL A 1 91 ? -7.389 -14.414 3.833 1.00 91.31 91 VAL A N 1
ATOM 637 C CA . VAL A 1 91 ? -6.330 -15.420 3.948 1.00 91.31 91 VAL A CA 1
ATOM 638 C C . VAL A 1 91 ? -5.248 -15.104 2.926 1.00 91.31 91 VAL A C 1
ATOM 640 O O . VAL A 1 91 ? -5.501 -15.123 1.719 1.00 91.31 91 VAL A O 1
ATOM 643 N N . LEU A 1 92 ? -4.042 -14.813 3.410 1.00 91.19 92 LEU A N 1
ATOM 644 C CA . LEU A 1 92 ? -2.871 -14.635 2.559 1.00 91.19 92 LEU A CA 1
ATOM 645 C C . LEU A 1 92 ? -2.234 -15.995 2.233 1.00 91.19 92 LEU A C 1
ATOM 647 O O . LEU A 1 92 ? -2.222 -16.888 3.084 1.00 91.19 92 LEU A O 1
ATOM 651 N N . PRO A 1 93 ? -1.708 -16.186 1.010 1.00 90.44 93 PRO A N 1
ATOM 652 C CA . PRO A 1 93 ? -0.908 -17.365 0.695 1.00 90.44 93 PRO A CA 1
ATOM 653 C C . PRO A 1 93 ? 0.401 -17.354 1.499 1.00 90.44 93 PRO A C 1
ATOM 655 O O . PRO A 1 93 ? 0.873 -16.297 1.909 1.00 90.44 93 PRO A O 1
ATOM 658 N N . ALA A 1 94 ? 1.015 -18.526 1.685 1.00 89.94 94 ALA A N 1
ATOM 659 C CA . ALA A 1 94 ? 2.270 -18.649 2.436 1.00 89.94 94 ALA A CA 1
ATOM 660 C C . ALA A 1 94 ? 3.419 -17.828 1.824 1.00 89.94 94 ALA A C 1
ATOM 662 O O . ALA A 1 94 ? 4.287 -17.341 2.543 1.00 89.94 94 ALA A O 1
ATOM 663 N N . THR A 1 95 ? 3.413 -17.671 0.500 1.00 91.38 95 THR A N 1
ATOM 664 C CA . THR A 1 95 ? 4.372 -16.861 -0.249 1.00 91.38 95 THR A CA 1
ATOM 665 C C . THR A 1 95 ? 3.658 -16.100 -1.362 1.00 91.38 95 THR A C 1
ATOM 667 O O . THR A 1 95 ? 2.635 -16.543 -1.893 1.00 91.38 95 THR A O 1
ATOM 670 N N . ILE A 1 96 ? 4.201 -14.937 -1.720 1.00 91.00 96 ILE A N 1
ATOM 671 C CA . ILE A 1 96 ? 3.782 -14.157 -2.884 1.00 91.00 96 ILE A CA 1
ATOM 672 C C . ILE A 1 96 ? 5.044 -13.863 -3.688 1.00 91.00 96 ILE A C 1
ATOM 674 O O . ILE A 1 96 ? 5.995 -13.319 -3.145 1.00 91.00 96 ILE A O 1
ATOM 678 N N . ASP A 1 97 ? 5.051 -14.234 -4.964 1.00 92.00 97 ASP A N 1
ATOM 679 C CA . ASP A 1 97 ? 6.159 -13.936 -5.873 1.00 92.00 97 ASP A CA 1
ATOM 680 C C . ASP A 1 97 ? 6.158 -12.450 -6.259 1.00 92.00 97 ASP A C 1
ATOM 682 O O . ASP A 1 97 ? 5.092 -11.858 -6.472 1.00 92.00 97 ASP A O 1
ATOM 686 N N . LYS A 1 98 ? 7.342 -11.848 -6.394 1.00 87.88 98 LYS A N 1
ATOM 687 C CA . LYS A 1 98 ? 7.510 -10.442 -6.795 1.00 87.88 98 LYS A CA 1
ATOM 688 C C . LYS A 1 98 ? 6.775 -10.045 -8.082 1.00 87.88 98 LYS A C 1
ATOM 690 O O . LYS A 1 98 ? 6.347 -8.902 -8.200 1.00 87.88 98 LYS A O 1
ATOM 695 N N . SER A 1 99 ? 6.560 -10.972 -9.019 1.00 89.81 99 SER A N 1
ATOM 696 C CA . SER A 1 99 ? 5.810 -10.736 -10.265 1.00 89.81 99 SER A CA 1
ATOM 697 C C . SER A 1 99 ? 4.309 -10.514 -10.056 1.00 89.81 99 SER A C 1
ATOM 699 O O . SER A 1 99 ? 3.614 -10.061 -10.964 1.00 89.81 99 SER A O 1
ATOM 701 N N . ARG A 1 100 ? 3.785 -10.837 -8.867 1.00 88.75 100 ARG A N 1
ATOM 702 C CA . ARG A 1 100 ? 2.360 -10.715 -8.524 1.00 88.75 100 ARG A CA 1
ATOM 703 C C . ARG A 1 100 ? 2.010 -9.359 -7.918 1.00 88.75 100 ARG A C 1
ATOM 705 O O . ARG A 1 100 ? 0.827 -9.101 -7.704 1.00 88.75 100 ARG A O 1
ATOM 712 N N . ILE A 1 101 ? 3.007 -8.524 -7.623 1.00 90.44 101 ILE A N 1
ATOM 713 C CA . ILE A 1 101 ? 2.824 -7.208 -7.012 1.00 90.44 101 ILE A CA 1
ATOM 714 C C . ILE A 1 101 ? 3.528 -6.147 -7.855 1.00 90.44 101 ILE A C 1
ATOM 716 O O . ILE A 1 101 ? 4.674 -6.299 -8.273 1.00 90.44 101 ILE A O 1
ATOM 720 N N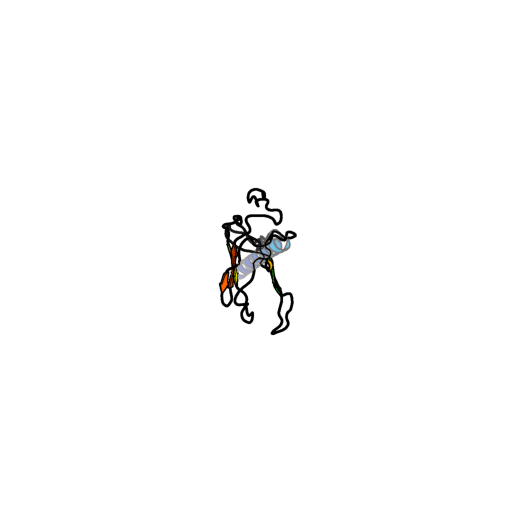 . SER A 1 102 ? 2.837 -5.030 -8.037 1.00 89.06 102 SER A N 1
ATOM 721 C CA . SER A 1 102 ? 3.380 -3.814 -8.623 1.00 89.06 102 SER A CA 1
ATOM 722 C C . SER A 1 102 ? 3.105 -2.627 -7.711 1.00 89.06 102 SER A C 1
ATOM 724 O O . SER A 1 102 ? 2.016 -2.520 -7.147 1.00 89.06 102 SER A O 1
ATOM 726 N N . VAL A 1 103 ? 4.075 -1.727 -7.596 1.00 87.12 103 VAL A N 1
ATOM 727 C CA . VAL A 1 103 ? 4.023 -0.529 -6.757 1.00 87.12 103 VAL A CA 1
ATOM 728 C C . VAL A 1 103 ? 4.452 0.658 -7.598 1.00 87.12 103 VAL A C 1
ATOM 730 O O . VAL A 1 103 ? 5.444 0.583 -8.303 1.00 87.12 103 VAL A O 1
ATOM 733 N N . GLY A 1 104 ? 3.738 1.770 -7.535 1.00 81.94 104 GLY A N 1
ATOM 734 C CA . GLY A 1 104 ? 4.124 2.962 -8.273 1.00 81.94 104 GLY A CA 1
ATOM 735 C C . GLY A 1 104 ? 3.184 4.124 -7.993 1.00 81.94 104 GLY A C 1
ATOM 736 O O . GLY A 1 104 ? 2.136 3.925 -7.373 1.00 81.94 104 GLY A O 1
ATOM 737 N N . PRO A 1 105 ? 3.549 5.338 -8.437 1.00 77.00 105 PRO A N 1
ATOM 738 C CA . PRO A 1 105 ? 2.603 6.442 -8.477 1.00 77.00 105 PRO A CA 1
ATOM 739 C C . PRO A 1 105 ? 1.395 6.065 -9.343 1.00 77.00 105 PRO A C 1
ATOM 741 O O . PRO A 1 105 ? 1.488 5.201 -10.218 1.00 77.00 105 PRO A O 1
ATOM 744 N N . ILE A 1 106 ? 0.261 6.724 -9.104 1.00 72.88 106 ILE A N 1
ATOM 745 C CA . ILE A 1 106 ? -0.981 6.479 -9.844 1.00 72.88 106 ILE A CA 1
ATOM 746 C C . ILE A 1 106 ? -0.700 6.538 -11.355 1.00 72.88 106 ILE A C 1
ATOM 748 O O . ILE A 1 106 ? -0.116 7.500 -11.849 1.00 72.88 106 ILE A O 1
ATOM 752 N N . GLY A 1 107 ? -1.091 5.486 -12.080 1.00 71.69 107 GLY A N 1
ATOM 753 C CA . GLY A 1 107 ? -0.849 5.351 -13.522 1.00 71.69 107 GLY A CA 1
ATOM 754 C C . GLY A 1 107 ? 0.482 4.692 -13.907 1.00 71.69 107 GLY A C 1
ATOM 755 O O . GLY A 1 107 ? 0.699 4.435 -15.087 1.00 71.69 107 GLY A O 1
ATOM 756 N N . SER A 1 108 ? 1.347 4.358 -12.944 1.00 77.56 108 SER A N 1
ATOM 757 C CA . SER A 1 108 ? 2.591 3.616 -13.171 1.00 77.56 108 SER A CA 1
ATOM 758 C C . SER A 1 108 ? 2.570 2.259 -12.471 1.00 77.56 108 SER A C 1
ATOM 760 O O . SER A 1 108 ? 2.167 2.132 -11.318 1.00 77.56 108 SER A O 1
ATOM 762 N N . THR A 1 109 ? 3.022 1.226 -13.179 1.00 83.44 109 THR A N 1
ATOM 763 C CA . THR A 1 109 ? 3.099 -0.154 -12.683 1.00 83.44 109 THR A CA 1
ATOM 764 C C . THR A 1 109 ? 4.563 -0.569 -12.653 1.00 83.44 109 THR A C 1
ATOM 766 O O . THR A 1 109 ? 5.122 -0.941 -13.684 1.00 83.44 109 THR A O 1
ATOM 769 N N . ILE A 1 110 ? 5.198 -0.490 -11.482 1.00 86.44 110 ILE A N 1
ATOM 770 C CA . ILE A 1 110 ? 6.596 -0.902 -11.311 1.00 86.44 110 ILE A CA 1
ATOM 771 C C . ILE A 1 110 ? 6.609 -2.232 -10.550 1.00 86.44 110 ILE A C 1
ATOM 773 O O . ILE A 1 110 ? 6.119 -2.287 -9.421 1.00 86.44 110 ILE A O 1
ATOM 777 N N . PRO A 1 111 ? 7.105 -3.326 -11.145 1.00 88.06 111 PRO A N 1
ATOM 778 C CA . PRO A 1 111 ? 7.175 -4.617 -10.475 1.00 88.06 111 PRO A CA 1
ATOM 779 C C . PRO A 1 111 ? 8.164 -4.570 -9.308 1.00 88.06 111 PRO A C 1
ATOM 781 O O . PRO A 1 111 ? 9.110 -3.779 -9.300 1.00 88.06 111 PRO A O 1
ATOM 784 N N . LEU A 1 112 ? 7.966 -5.448 -8.328 1.00 89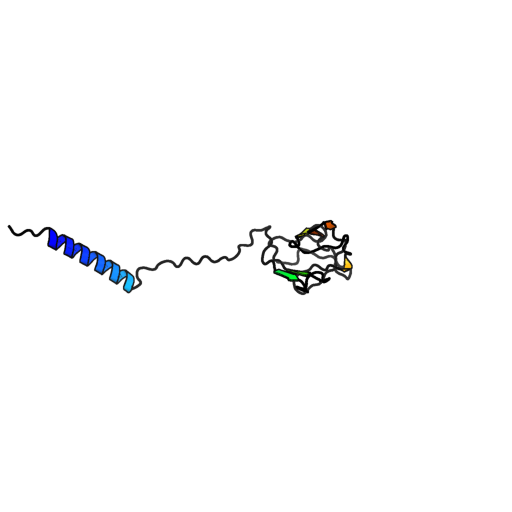.12 112 LEU A N 1
ATOM 785 C CA . LEU A 1 112 ? 8.928 -5.600 -7.242 1.00 89.12 112 LEU A CA 1
ATOM 786 C C . LEU A 1 112 ? 10.249 -6.202 -7.747 1.00 89.12 112 LEU A C 1
ATOM 788 O O . LEU A 1 112 ? 10.272 -7.094 -8.596 1.00 89.12 112 LEU A O 1
ATOM 792 N N . THR A 1 113 ? 11.367 -5.745 -7.183 1.00 87.31 113 THR A N 1
ATOM 793 C CA . THR A 1 113 ? 12.707 -6.282 -7.483 1.00 87.31 113 THR A CA 1
ATOM 794 C C . THR A 1 113 ? 13.040 -7.524 -6.650 1.00 87.31 113 THR A C 1
ATOM 796 O O . THR A 1 113 ? 13.793 -8.392 -7.105 1.00 87.31 113 THR A O 1
ATOM 799 N N . SER A 1 114 ? 12.420 -7.643 -5.474 1.00 87.81 114 SER A N 1
ATOM 800 C CA . SER A 1 114 ? 12.613 -8.717 -4.494 1.00 87.81 114 SER A CA 1
ATOM 801 C C . SER A 1 114 ? 11.268 -9.261 -4.023 1.00 87.81 114 SER A C 1
ATOM 803 O O . SER A 1 114 ? 10.264 -8.547 -4.069 1.00 87.81 114 SER A O 1
ATOM 805 N N . ASP A 1 115 ? 11.250 -10.510 -3.559 1.00 90.81 115 ASP A N 1
ATOM 806 C CA . ASP A 1 115 ? 10.024 -11.122 -3.052 1.00 90.81 115 ASP A CA 1
ATOM 807 C C . ASP A 1 115 ? 9.548 -10.431 -1.762 1.00 90.81 115 ASP A C 1
ATOM 809 O O . ASP A 1 115 ? 10.362 -10.140 -0.878 1.00 90.81 115 ASP A O 1
ATOM 813 N N . PRO A 1 116 ? 8.242 -10.137 -1.641 1.00 92.75 116 PRO A N 1
ATOM 814 C CA . PRO A 1 116 ? 7.664 -9.578 -0.428 1.00 92.75 116 PRO A CA 1
ATOM 815 C C . PRO A 1 116 ? 7.686 -10.597 0.719 1.00 92.75 116 PRO A C 1
ATOM 817 O O . PRO A 1 116 ? 7.486 -11.797 0.527 1.00 92.75 116 PRO A O 1
ATOM 820 N N . SER A 1 117 ? 7.845 -10.100 1.943 1.00 94.44 117 SER A N 1
ATOM 821 C CA . SER A 1 117 ? 7.673 -10.908 3.149 1.00 94.44 117 SER A CA 1
ATOM 822 C C . SER A 1 117 ? 6.192 -10.990 3.505 1.00 94.44 117 SER A C 1
ATOM 824 O O . SER A 1 117 ? 5.510 -9.965 3.595 1.00 94.44 117 SER A O 1
ATOM 826 N N . VAL A 1 118 ? 5.686 -12.205 3.708 1.00 93.81 118 VAL A N 1
ATOM 827 C CA . VAL A 1 118 ? 4.280 -12.459 4.032 1.00 93.81 118 VAL A CA 1
ATOM 828 C C . VAL A 1 118 ? 4.184 -13.103 5.407 1.00 93.81 118 VAL A C 1
ATOM 830 O O . VAL A 1 118 ? 4.856 -14.084 5.712 1.00 93.81 118 VAL A O 1
ATOM 833 N N . THR A 1 119 ? 3.319 -12.541 6.240 1.00 91.44 119 THR A N 1
ATOM 834 C CA . THR A 1 119 ? 2.892 -13.114 7.521 1.00 91.44 119 THR A CA 1
ATOM 835 C C . THR A 1 119 ? 1.396 -13.423 7.453 1.00 91.44 119 THR A C 1
ATOM 837 O O . THR A 1 119 ? 0.754 -13.148 6.441 1.00 91.44 119 THR A O 1
ATOM 840 N N . SER A 1 120 ? 0.812 -13.969 8.523 1.00 86.62 120 SER A N 1
ATOM 841 C CA . SER A 1 120 ? -0.596 -14.402 8.548 1.00 86.62 120 SER A CA 1
ATOM 842 C C . SER A 1 120 ? -1.596 -13.366 8.011 1.00 86.62 120 SER A C 1
ATOM 844 O O . SER A 1 120 ? -2.547 -13.745 7.333 1.00 86.62 120 SER A O 1
ATOM 846 N N . THR A 1 121 ? -1.383 -12.073 8.280 1.00 91.75 121 THR A N 1
ATOM 847 C CA . THR A 1 121 ? -2.276 -10.984 7.833 1.00 91.75 121 THR A CA 1
ATOM 848 C C . THR A 1 121 ? -1.554 -9.792 7.213 1.00 91.75 121 THR A C 1
ATOM 850 O O . THR A 1 121 ? -2.202 -8.810 6.852 1.00 91.75 121 THR A O 1
ATOM 853 N N . THR A 1 122 ? -0.225 -9.817 7.131 1.00 93.50 122 THR A N 1
ATOM 854 C CA . THR A 1 122 ? 0.560 -8.638 6.746 1.00 93.50 122 THR A CA 1
ATOM 855 C C . THR A 1 122 ? 1.523 -8.978 5.625 1.00 93.50 122 THR A C 1
ATOM 857 O O . THR A 1 122 ? 2.224 -9.986 5.695 1.00 93.50 122 THR A O 1
ATOM 860 N N . VAL A 1 123 ? 1.581 -8.104 4.624 1.00 94.88 123 VAL A N 1
ATOM 861 C CA . VAL A 1 123 ? 2.553 -8.146 3.532 1.00 94.88 123 VAL A CA 1
ATOM 862 C C .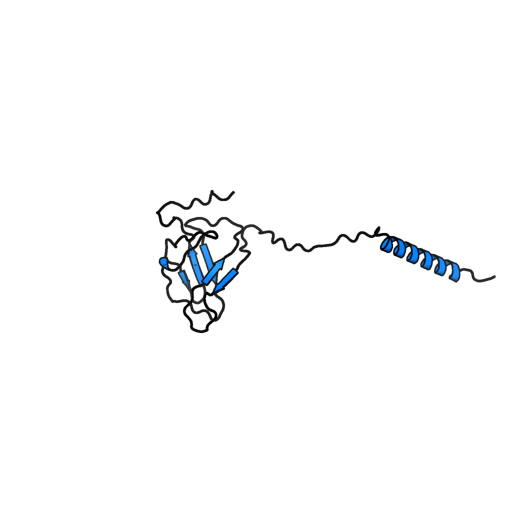 VAL A 1 123 ? 3.484 -6.949 3.680 1.00 94.88 123 VAL A C 1
ATOM 864 O O . VAL A 1 123 ? 3.026 -5.807 3.731 1.00 94.88 123 VAL A O 1
ATOM 867 N N . THR A 1 124 ? 4.785 -7.208 3.739 1.00 94.06 124 THR A N 1
ATOM 868 C CA . THR A 1 124 ? 5.826 -6.179 3.767 1.00 94.06 124 THR A CA 1
ATOM 869 C C . THR A 1 124 ? 6.636 -6.263 2.486 1.00 94.06 124 THR A C 1
ATOM 871 O O . THR A 1 124 ? 7.146 -7.324 2.129 1.00 94.06 124 THR A O 1
ATOM 874 N N . LEU A 1 125 ? 6.764 -5.135 1.796 1.00 93.00 125 LEU A N 1
ATOM 875 C CA . LEU A 1 125 ? 7.487 -5.033 0.535 1.00 93.00 125 LEU A CA 1
ATOM 876 C C . LEU A 1 125 ? 8.479 -3.874 0.562 1.00 93.00 125 LEU A C 1
ATOM 878 O O . LEU A 1 125 ? 8.268 -2.873 1.250 1.00 93.00 125 LEU A O 1
ATOM 882 N N . THR A 1 126 ? 9.550 -4.020 -0.209 1.00 91.69 126 THR A N 1
ATOM 883 C CA . THR A 1 126 ? 10.548 -2.972 -0.419 1.00 91.69 126 THR A CA 1
ATOM 884 C C . THR A 1 126 ? 10.197 -2.193 -1.679 1.00 91.69 126 THR A C 1
ATOM 886 O O . THR A 1 126 ? 9.850 -2.782 -2.704 1.00 91.69 126 THR A O 1
ATOM 889 N N . VAL A 1 127 ? 10.285 -0.868 -1.604 1.00 89.12 127 VAL A N 1
ATOM 890 C CA . VAL A 1 127 ? 10.061 0.030 -2.740 1.00 89.12 127 VAL A CA 1
ATOM 891 C C . VAL A 1 127 ? 11.052 -0.336 -3.852 1.00 89.12 127 VAL A C 1
ATOM 893 O O . VAL A 1 127 ? 12.256 -0.386 -3.580 1.00 89.12 127 VAL A O 1
ATOM 896 N N . PRO A 1 128 ? 10.593 -0.594 -5.091 1.00 87.25 128 PRO A N 1
ATOM 897 C CA . PRO A 1 128 ? 11.483 -0.933 -6.197 1.00 87.25 128 PRO A CA 1
ATOM 898 C C . PRO A 1 128 ? 12.578 0.122 -6.396 1.00 87.25 128 PRO A C 1
ATOM 900 O O . PRO A 1 128 ? 12.325 1.321 -6.282 1.00 87.25 128 PRO A O 1
ATOM 903 N N . ALA A 1 129 ? 13.800 -0.324 -6.694 1.00 83.69 129 ALA A N 1
ATOM 904 C CA . ALA A 1 129 ? 14.922 0.564 -7.020 1.00 83.69 129 ALA A CA 1
ATOM 905 C C . ALA A 1 129 ? 15.035 0.860 -8.522 1.00 83.69 129 ALA A C 1
ATOM 907 O O . ALA A 1 129 ? 15.700 1.814 -8.925 1.00 83.69 129 ALA A O 1
ATOM 908 N N . THR A 1 130 ? 14.413 0.023 -9.351 1.00 79.19 130 THR A N 1
ATOM 909 C CA . THR A 1 130 ? 14.557 0.052 -10.802 1.00 79.19 130 THR A CA 1
ATOM 910 C C . THR A 1 130 ? 13.218 -0.116 -11.504 1.00 79.19 130 THR A C 1
ATOM 912 O O . THR A 1 130 ? 12.297 -0.769 -11.012 1.00 79.19 130 THR A O 1
ATOM 915 N N . LEU A 1 131 ? 13.125 0.484 -12.684 1.00 75.75 131 LEU A N 1
ATOM 916 C CA . LEU A 1 131 ? 12.045 0.283 -13.637 1.00 75.75 131 LEU A CA 1
ATOM 917 C C . LEU A 1 131 ? 12.188 -1.080 -14.345 1.00 75.75 131 LEU A C 1
ATOM 919 O O . LEU A 1 131 ? 13.274 -1.666 -14.342 1.00 75.75 131 LEU A O 1
ATOM 923 N N . PRO A 1 132 ? 11.132 -1.573 -15.025 1.00 68.62 132 PRO A N 1
ATOM 924 C CA . PRO A 1 132 ? 11.192 -2.819 -15.800 1.00 68.62 132 PRO A CA 1
ATOM 925 C C . PRO A 1 132 ? 12.315 -2.871 -16.847 1.00 68.62 132 PRO A C 1
ATOM 927 O O . PRO A 1 132 ? 12.792 -3.948 -17.185 1.00 68.62 132 PRO A O 1
ATOM 930 N N . ASN A 1 133 ? 12.744 -1.714 -17.362 1.00 70.56 133 ASN A N 1
ATOM 931 C CA . ASN A 1 133 ? 13.834 -1.583 -18.333 1.00 70.56 133 ASN A CA 1
ATOM 932 C C . ASN A 1 133 ? 15.236 -1.516 -17.686 1.00 70.56 133 ASN A C 1
ATOM 934 O O . ASN A 1 133 ? 16.215 -1.281 -18.389 1.00 70.56 133 ASN A O 1
ATOM 938 N N . GLY A 1 134 ? 15.337 -1.682 -16.363 1.00 67.19 134 GLY A N 1
ATOM 939 C CA . GLY A 1 134 ? 16.593 -1.635 -15.612 1.00 67.19 134 GLY A CA 1
ATOM 940 C C . GLY A 1 134 ? 17.078 -0.232 -15.237 1.00 67.19 134 GLY A C 1
ATOM 941 O O . GLY A 1 134 ? 18.085 -0.119 -14.542 1.00 67.19 134 GLY A O 1
ATOM 942 N N . ALA A 1 135 ? 16.380 0.835 -15.640 1.00 74.31 135 ALA A N 1
ATOM 943 C CA . ALA A 1 135 ? 16.731 2.195 -15.239 1.00 74.31 135 ALA A CA 1
ATOM 944 C C . ALA A 1 135 ? 16.474 2.418 -13.740 1.00 74.31 135 ALA A C 1
ATOM 946 O O . ALA A 1 135 ? 15.492 1.916 -13.193 1.00 74.31 135 ALA A O 1
ATOM 947 N N . THR A 1 136 ? 17.336 3.186 -13.076 1.00 74.31 136 THR A N 1
ATOM 948 C CA . THR A 1 136 ? 17.191 3.532 -11.655 1.00 74.31 136 THR A CA 1
ATOM 949 C C . THR A 1 136 ? 16.027 4.490 -11.431 1.00 74.31 136 THR A C 1
ATOM 951 O O . THR A 1 136 ? 15.848 5.445 -12.186 1.00 74.31 136 THR A O 1
ATOM 954 N N . ILE A 1 137 ? 15.260 4.263 -10.367 1.00 72.75 137 ILE A N 1
ATOM 955 C CA . ILE A 1 137 ? 14.209 5.179 -9.922 1.00 72.75 137 ILE A CA 1
ATOM 956 C C . ILE A 1 137 ? 14.872 6.254 -9.065 1.00 72.75 137 ILE A C 1
ATOM 958 O O . ILE A 1 137 ? 15.263 5.998 -7.928 1.00 72.75 137 ILE A O 1
ATOM 962 N N . ASP A 1 138 ? 15.022 7.451 -9.626 1.00 63.69 138 ASP A N 1
ATOM 963 C CA . ASP A 1 138 ? 15.532 8.604 -8.893 1.00 63.69 138 ASP A CA 1
ATOM 964 C C . ASP A 1 138 ? 14.403 9.239 -8.066 1.00 63.69 138 ASP A C 1
ATOM 966 O O . ASP A 1 138 ? 13.416 9.746 -8.606 1.00 63.69 138 ASP A O 1
ATOM 970 N N . SER A 1 139 ? 14.535 9.202 -6.737 1.00 55.41 139 SER A N 1
ATOM 971 C CA . SER A 1 139 ? 13.565 9.793 -5.809 1.00 55.41 139 SER A CA 1
ATOM 972 C C . SER A 1 139 ? 13.617 11.326 -5.760 1.00 55.41 139 SER A C 1
ATOM 974 O O . SER A 1 139 ? 12.845 11.923 -5.015 1.00 55.41 139 SER A O 1
ATOM 976 N N . THR A 1 140 ? 14.511 11.983 -6.511 1.00 50.84 140 THR A N 1
ATOM 977 C CA . THR A 1 140 ? 14.633 13.453 -6.541 1.00 50.84 140 THR A CA 1
ATOM 978 C C . THR A 1 140 ? 13.703 14.149 -7.544 1.00 50.84 140 THR A C 1
ATOM 980 O O . THR A 1 140 ? 13.636 15.376 -7.562 1.00 50.84 140 THR A O 1
ATOM 983 N N . ALA A 1 141 ? 12.925 13.403 -8.337 1.00 39.12 141 ALA A N 1
ATOM 984 C CA . ALA A 1 141 ? 12.109 13.956 -9.425 1.00 39.12 141 ALA A CA 1
ATOM 985 C C . ALA A 1 141 ? 10.713 14.493 -9.030 1.00 39.12 141 ALA A C 1
ATOM 987 O O . ALA A 1 141 ? 9.904 14.770 -9.911 1.00 39.12 141 ALA A O 1
ATOM 988 N N . GLN A 1 142 ? 10.391 14.634 -7.741 1.00 38.81 142 GLN A N 1
ATOM 989 C CA . GLN A 1 142 ? 9.097 15.172 -7.295 1.00 38.81 142 GLN A CA 1
ATOM 990 C C . GLN A 1 142 ? 9.329 16.433 -6.455 1.00 38.81 142 GLN A C 1
ATOM 992 O O . GLN A 1 142 ? 9.458 16.360 -5.233 1.00 38.81 142 GLN A O 1
ATOM 997 N N . LYS A 1 143 ? 9.427 17.582 -7.130 1.00 30.41 143 LYS A N 1
ATOM 998 C CA . LYS A 1 143 ? 9.325 18.913 -6.526 1.00 30.41 143 LYS A CA 1
ATOM 999 C C . LYS A 1 143 ? 8.203 19.678 -7.213 1.00 30.41 143 LYS A C 1
ATOM 1001 O O . LYS A 1 143 ? 8.189 19.657 -8.462 1.00 30.41 143 LYS A O 1
#

Foldseek 3Di:
DDDPPVVVVVVVVVVVVVVVVVCVVVCVPPDPDDDPPPPVPLPAADKAPWDKDWPDPDQPDDTDIDIDIDHNYQQDAQARKDKDFADPRDFDDQFDAQQRDFDDPPPDGATAPDTWDDDRGMTMGHHHQAGPVRHGDDSPPDD

Radius of gyration: 30.98 Å; chains: 1; bounding box: 63×78×65 Å